Protein AF-A0A2H3KU84-F1 (afdb_monomer)

pLDDT: mean 76.66, std 12.33, range [52.16, 94.19]

Solvent-accessible surface area (backbone atoms only — not comparable to full-atom values): 4358 Å² total; per-residue (Å²): 132,86,78,90,74,80,54,68,71,58,39,48,73,60,60,44,64,40,76,88,37,38,64,62,54,25,54,52,50,16,66,74,67,76,44,66,41,42,74,77,43,76,47,87,49,72,82,85,62,99,46,84,91,67,70,64,88,53,73,52,68,46,65,50,61,89,124

Radius of gyration: 14.05 Å; Cα contacts (8 Å, |Δi|>4): 69; chains: 1; bounding box: 37×38×23 Å

Secondary structure (DSSP, 8-state):
----PPPHHHHHHHTTTSGGGHHHHHHHHHHHHTS--EEEEEPPPP---SSGGG------EEEE---

Organism: NCBI:txid55197

Foldseek 3Di:
DPPPDDDVLNCVVPVCQDPVNVVVVQVVVCVVVVWRKDFPHWDDWDQDDPDPVVGDTDIDTDIDIPD

Mean predicted aligned error: 8.12 Å

Structure (mmCIF, N/CA/C/O backbone):
data_AF-A0A2H3KU84-F1
#
_entry.id   AF-A0A2H3KU84-F1
#
loop_
_atom_site.group_PDB
_atom_site.id
_atom_site.type_symbol
_atom_site.label_atom_id
_atom_site.label_alt_id
_atom_site.label_comp_id
_atom_site.label_asym_id
_atom_site.label_entity_id
_atom_site.label_seq_id
_atom_site.pdbx_PDB_ins_code
_atom_site.Cartn_x
_atom_site.Cartn_y
_atom_site.Cartn_z
_atom_site.occupancy
_atom_site.B_iso_or_equiv
_atom_site.auth_seq_id
_atom_site.auth_comp_id
_atom_site.auth_asym_id
_atom_site.auth_atom_id
_atom_site.pdbx_PDB_model_num
ATOM 1 N N . MET A 1 1 ? 14.439 -27.812 -2.107 1.00 52.16 1 MET A N 1
ATOM 2 C CA . MET A 1 1 ? 13.500 -26.916 -2.822 1.00 52.16 1 MET A CA 1
ATOM 3 C C . MET A 1 1 ? 13.886 -25.473 -2.547 1.00 52.16 1 MET A C 1
ATOM 5 O O . MET A 1 1 ? 14.020 -25.108 -1.385 1.00 52.16 1 MET A O 1
ATOM 9 N N . ARG A 1 2 ? 14.115 -24.665 -3.588 1.00 56.78 2 ARG A N 1
ATOM 10 C CA . ARG A 1 2 ? 14.387 -23.228 -3.439 1.00 56.78 2 ARG A CA 1
ATOM 11 C C . ARG A 1 2 ? 13.073 -22.566 -3.011 1.00 56.78 2 ARG A C 1
ATOM 13 O O . ARG A 1 2 ? 12.106 -22.630 -3.761 1.00 56.78 2 AR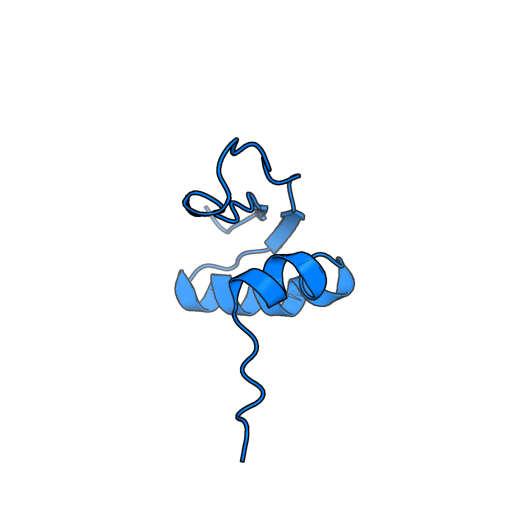G A O 1
ATOM 20 N N . LYS A 1 3 ? 13.000 -22.020 -1.793 1.00 67.44 3 LYS A N 1
ATOM 21 C CA . LYS A 1 3 ? 11.804 -21.296 -1.343 1.00 67.44 3 LYS A CA 1
ATOM 22 C C . LYS A 1 3 ? 11.684 -20.025 -2.181 1.00 67.44 3 LYS A C 1
ATOM 24 O O . LYS A 1 3 ? 12.587 -19.191 -2.147 1.00 67.44 3 LYS A O 1
ATOM 29 N N . THR A 1 4 ? 10.595 -19.887 -2.928 1.00 73.25 4 THR A N 1
ATOM 30 C CA . THR A 1 4 ? 10.256 -18.644 -3.626 1.00 73.25 4 THR A CA 1
ATOM 31 C C . THR A 1 4 ? 9.766 -17.647 -2.582 1.00 73.25 4 THR A C 1
ATOM 33 O O . THR A 1 4 ? 8.575 -17.528 -2.319 1.00 73.25 4 THR A O 1
ATOM 36 N N . LEU A 1 5 ? 10.711 -17.009 -1.895 1.00 77.75 5 LEU A N 1
ATOM 37 C CA . LEU A 1 5 ? 10.416 -15.975 -0.916 1.00 77.75 5 LEU A CA 1
ATOM 38 C C . LEU A 1 5 ? 10.295 -14.649 -1.655 1.00 77.75 5 LEU A C 1
ATOM 40 O O . LEU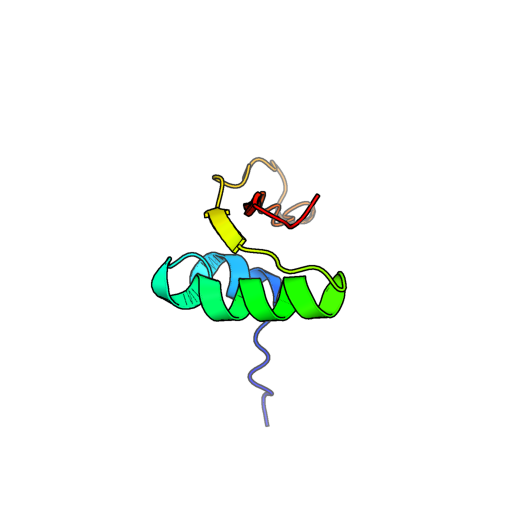 A 1 5 ? 11.231 -14.215 -2.326 1.00 77.75 5 LEU A O 1
ATOM 44 N N . ILE A 1 6 ? 9.144 -14.005 -1.519 1.00 70.31 6 ILE A N 1
ATOM 45 C CA . ILE A 1 6 ? 8.974 -12.619 -1.935 1.00 70.31 6 ILE A CA 1
ATOM 46 C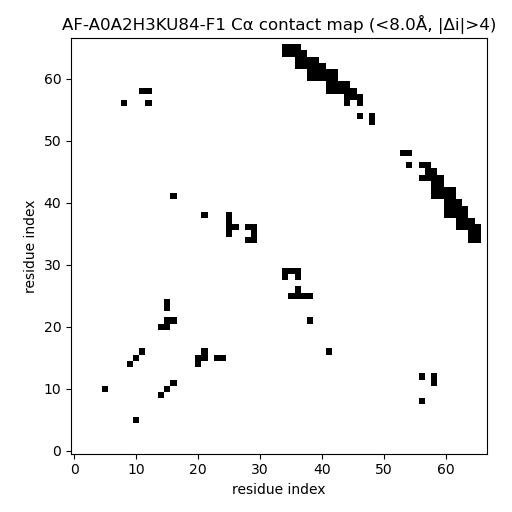 C . ILE A 1 6 ? 9.287 -11.762 -0.715 1.00 70.31 6 ILE A C 1
ATOM 48 O O . ILE A 1 6 ? 8.641 -11.898 0.323 1.00 70.31 6 ILE A O 1
ATOM 52 N N . ARG A 1 7 ? 10.296 -10.894 -0.824 1.00 74.38 7 ARG A N 1
ATOM 53 C CA . ARG A 1 7 ? 10.554 -9.906 0.223 1.00 74.38 7 ARG A CA 1
ATOM 54 C C . ARG A 1 7 ? 9.513 -8.791 0.142 1.00 74.38 7 ARG A C 1
ATOM 56 O O . ARG A 1 7 ? 9.127 -8.372 -0.951 1.00 74.38 7 ARG A O 1
ATOM 63 N N . PHE A 1 8 ? 9.077 -8.299 1.295 1.00 73.00 8 PHE A N 1
ATOM 64 C CA . PHE A 1 8 ? 8.020 -7.292 1.367 1.00 73.00 8 PHE A CA 1
ATOM 65 C C . PHE A 1 8 ? 8.422 -5.966 0.700 1.00 73.00 8 PHE A C 1
ATOM 67 O O . PHE A 1 8 ? 7.624 -5.370 -0.013 1.00 73.00 8 PHE A O 1
ATOM 74 N N . ASP A 1 9 ? 9.690 -5.562 0.810 1.00 70.56 9 ASP A N 1
ATOM 75 C CA . ASP A 1 9 ? 10.236 -4.385 0.124 1.00 70.56 9 ASP A CA 1
ATOM 76 C C . ASP A 1 9 ? 10.183 -4.514 -1.408 1.00 70.56 9 ASP A C 1
ATOM 78 O O . ASP A 1 9 ? 9.865 -3.552 -2.111 1.00 70.56 9 ASP A O 1
ATOM 82 N N . TRP A 1 10 ? 10.426 -5.717 -1.938 1.00 77.38 10 TRP A N 1
ATOM 83 C CA . TRP A 1 10 ? 10.254 -6.001 -3.364 1.00 77.38 10 TRP A CA 1
ATOM 84 C C . TRP A 1 10 ? 8.777 -5.951 -3.777 1.00 77.38 10 TRP A C 1
ATOM 86 O O . TRP A 1 10 ? 8.448 -5.383 -4.822 1.00 77.38 10 TRP A O 1
ATOM 96 N N . ALA A 1 11 ? 7.884 -6.507 -2.949 1.00 78.44 11 ALA A N 1
ATOM 97 C CA . ALA A 1 11 ? 6.447 -6.482 -3.201 1.00 78.44 11 ALA A CA 1
ATOM 98 C C . ALA A 1 11 ? 5.910 -5.046 -3.225 1.00 78.44 11 ALA A C 1
ATOM 100 O O . ALA A 1 11 ? 5.202 -4.699 -4.167 1.00 78.44 11 ALA A O 1
ATOM 101 N N . ILE A 1 12 ? 6.310 -4.192 -2.277 1.00 75.50 12 ILE A N 1
ATOM 102 C CA . ILE A 1 12 ? 5.912 -2.778 -2.252 1.00 75.50 12 ILE A CA 1
ATOM 103 C C . ILE A 1 12 ? 6.370 -2.056 -3.523 1.00 75.50 12 ILE A C 1
ATOM 105 O O . ILE A 1 12 ? 5.569 -1.397 -4.184 1.00 75.50 12 ILE A O 1
ATOM 109 N N . LYS A 1 13 ? 7.639 -2.225 -3.918 1.00 73.50 13 LYS A N 1
ATOM 110 C CA . LYS A 1 13 ? 8.201 -1.526 -5.084 1.00 73.50 13 LYS A CA 1
ATOM 111 C C . LYS A 1 13 ? 7.578 -1.921 -6.422 1.00 73.50 13 LYS A C 1
ATOM 113 O O . LYS A 1 13 ? 7.598 -1.114 -7.349 1.00 73.50 13 LYS A O 1
ATOM 118 N N . ARG A 1 14 ? 7.086 -3.155 -6.560 1.00 74.62 14 ARG A N 1
ATOM 119 C CA . ARG A 1 14 ? 6.635 -3.694 -7.856 1.00 74.62 14 ARG A CA 1
ATOM 120 C C . ARG A 1 14 ? 5.166 -4.071 -7.887 1.00 74.62 14 ARG A C 1
ATOM 122 O O . ARG A 1 14 ? 4.445 -3.611 -8.764 1.00 74.62 14 ARG A O 1
ATOM 129 N 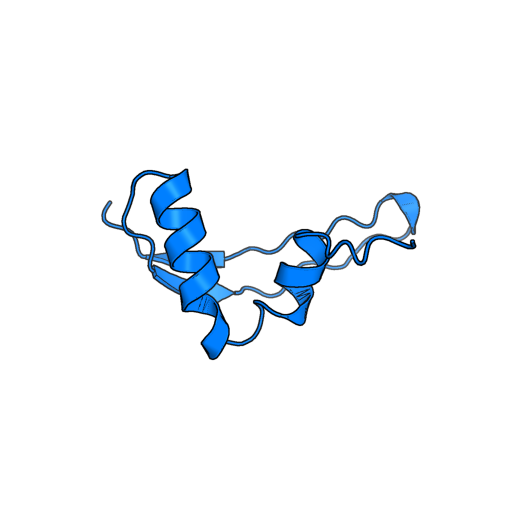N . LEU A 1 15 ? 4.734 -4.919 -6.959 1.00 75.12 15 LEU A N 1
ATOM 130 C CA . LEU A 1 15 ? 3.363 -5.422 -6.931 1.00 75.12 15 LEU A CA 1
ATOM 131 C C . LEU A 1 15 ? 2.417 -4.353 -6.382 1.00 75.12 15 LEU A C 1
ATOM 133 O O . LEU A 1 15 ? 1.425 -4.030 -7.024 1.00 75.12 15 LEU A O 1
ATOM 137 N N . LEU A 1 16 ? 2.743 -3.749 -5.241 1.00 74.12 16 LEU A N 1
ATOM 138 C CA . LEU A 1 16 ? 1.831 -2.840 -4.541 1.00 74.12 16 LEU A CA 1
ATOM 139 C C . LEU A 1 16 ? 1.874 -1.397 -5.067 1.00 74.12 16 LEU A C 1
ATOM 141 O O . LEU A 1 16 ? 1.073 -0.581 -4.630 1.00 74.12 16 LEU A O 1
ATOM 145 N N . ARG A 1 17 ? 2.744 -1.079 -6.041 1.00 73.75 17 ARG A N 1
ATOM 146 C CA . ARG A 1 17 ? 2.772 0.248 -6.691 1.00 73.75 17 ARG A CA 1
ATOM 147 C C . ARG A 1 17 ? 1.545 0.503 -7.570 1.00 73.75 17 ARG A C 1
ATOM 149 O O . ARG A 1 17 ? 1.189 1.650 -7.821 1.00 73.75 17 ARG A O 1
ATOM 156 N N . ASN A 1 18 ? 0.902 -0.554 -8.064 1.00 79.31 18 ASN A N 1
ATOM 157 C CA . ASN A 1 18 ? -0.318 -0.415 -8.851 1.00 79.31 18 ASN A CA 1
ATOM 158 C C . ASN A 1 18 ? -1.496 -0.068 -7.928 1.00 79.31 18 ASN A C 1
ATOM 160 O O . ASN A 1 18 ? -1.734 -0.772 -6.950 1.00 79.31 18 ASN A O 1
ATOM 164 N N . LYS A 1 19 ? -2.270 0.962 -8.289 1.00 75.12 19 LYS A N 1
ATOM 165 C CA . LYS A 1 19 ? -3.461 1.412 -7.552 1.00 75.12 19 LYS A CA 1
ATOM 166 C C . LYS A 1 19 ? -4.476 0.290 -7.301 1.00 75.12 19 LYS A C 1
ATOM 168 O O . LYS A 1 19 ? -5.104 0.264 -6.250 1.00 75.12 19 LYS A O 1
ATOM 173 N N . ALA A 1 20 ? -4.588 -0.680 -8.213 1.00 78.69 20 ALA A N 1
ATOM 174 C CA . ALA A 1 20 ? -5.450 -1.853 -8.026 1.00 78.69 20 ALA A CA 1
ATOM 175 C C . ALA A 1 20 ? -5.043 -2.723 -6.819 1.00 78.69 20 ALA A C 1
ATOM 177 O O . ALA A 1 20 ? -5.879 -3.409 -6.240 1.00 78.69 20 ALA A O 1
ATOM 178 N N . ASN A 1 21 ? -3.772 -2.668 -6.415 1.00 82.25 21 ASN A N 1
ATOM 179 C CA . ASN A 1 21 ? -3.215 -3.458 -5.320 1.00 82.25 21 ASN A CA 1
ATOM 180 C C . ASN A 1 21 ? -3.170 -2.691 -3.989 1.00 82.25 21 ASN A C 1
ATOM 182 O O . ASN A 1 21 ? -2.721 -3.250 -2.987 1.00 82.25 21 ASN A O 1
ATOM 186 N N . PHE A 1 22 ? -3.658 -1.443 -3.946 1.00 86.62 22 PHE A N 1
ATOM 187 C CA . PHE A 1 22 ? -3.677 -0.644 -2.716 1.00 86.62 22 PHE A CA 1
ATOM 188 C C . PHE A 1 22 ? -4.560 -1.277 -1.645 1.00 86.62 22 PHE A C 1
ATOM 190 O O . PHE A 1 22 ? -4.190 -1.237 -0.483 1.00 86.62 22 PHE A O 1
ATOM 197 N N . VAL A 1 23 ? -5.644 -1.959 -2.028 1.00 87.06 23 VAL A N 1
ATOM 198 C CA . VAL A 1 23 ? -6.560 -2.647 -1.097 1.00 87.06 23 VAL A CA 1
ATOM 199 C C . VAL A 1 23 ? -5.824 -3.612 -0.162 1.00 87.06 23 VAL A C 1
ATOM 201 O O . VAL A 1 23 ? -6.146 -3.702 1.020 1.00 87.06 23 VAL A O 1
ATOM 204 N N . VAL A 1 24 ? -4.805 -4.312 -0.669 1.00 86.56 24 VAL A N 1
ATOM 205 C CA . VAL A 1 24 ? -4.002 -5.239 0.142 1.00 86.56 24 VAL A CA 1
ATOM 206 C C . VAL A 1 24 ? -3.187 -4.477 1.187 1.00 86.56 24 VAL A C 1
ATOM 208 O O . VAL A 1 24 ? -3.103 -4.900 2.338 1.00 86.56 24 VAL A O 1
ATOM 211 N N . LEU A 1 25 ? -2.597 -3.348 0.793 1.00 86.56 25 LEU A 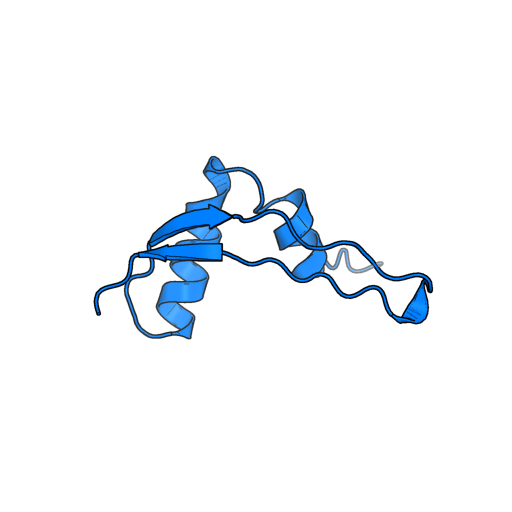N 1
ATOM 212 C CA . LEU A 1 25 ? -1.772 -2.531 1.675 1.00 86.56 25 LEU A CA 1
ATOM 213 C C . LEU A 1 25 ? -2.620 -1.740 2.682 1.00 86.56 25 LEU A C 1
ATOM 215 O O . LEU A 1 25 ? -2.235 -1.648 3.841 1.00 86.56 25 LEU A O 1
ATOM 219 N N . GLU A 1 26 ? -3.792 -1.251 2.275 1.00 89.62 26 GLU A N 1
ATOM 220 C CA . GLU A 1 26 ? -4.797 -0.639 3.151 1.00 89.62 26 GLU A CA 1
ATOM 221 C C . GLU A 1 26 ? -5.222 -1.599 4.259 1.00 89.62 26 GLU A C 1
ATOM 223 O O . GLU A 1 26 ? -5.145 -1.242 5.431 1.00 89.62 26 GLU A O 1
ATOM 228 N N . GLY A 1 27 ? -5.618 -2.829 3.908 1.00 90.75 27 GLY A N 1
ATOM 229 C CA . GLY A 1 27 ? -6.019 -3.834 4.894 1.00 90.75 27 GLY A CA 1
ATOM 230 C C . GLY A 1 27 ? -4.879 -4.197 5.846 1.00 90.75 27 GLY A C 1
ATOM 231 O O . GLY A 1 27 ? -5.076 -4.243 7.056 1.00 90.75 27 GLY A O 1
ATOM 232 N N . PHE A 1 28 ? -3.667 -4.380 5.314 1.00 88.50 28 PHE A N 1
ATOM 233 C CA . PHE A 1 28 ? -2.488 -4.665 6.132 1.00 88.50 28 PHE A CA 1
ATOM 234 C C . PHE A 1 28 ? -2.172 -3.538 7.125 1.00 88.50 28 PHE A C 1
ATOM 236 O O . PHE A 1 28 ? -1.982 -3.805 8.309 1.00 88.50 28 PHE A O 1
ATOM 243 N N . LEU A 1 29 ? -2.121 -2.287 6.657 1.00 88.62 29 LEU A N 1
ATOM 244 C CA . LEU A 1 29 ? -1.836 -1.132 7.509 1.00 88.62 29 LEU A CA 1
ATOM 245 C C . LEU A 1 29 ? -2.952 -0.897 8.525 1.00 88.62 29 LEU A C 1
ATOM 247 O O . LEU A 1 29 ? -2.657 -0.558 9.668 1.00 88.62 29 LEU A O 1
ATOM 251 N N . SER A 1 30 ? -4.206 -1.113 8.123 1.00 91.88 30 SER A N 1
ATOM 252 C CA . SER A 1 30 ? -5.353 -0.893 8.997 1.00 91.88 30 SER A CA 1
ATOM 253 C C . SER A 1 30 ? -5.359 -1.845 10.187 1.00 91.88 30 SER A C 1
ATOM 255 O O . SER A 1 30 ? -5.561 -1.420 11.321 1.00 91.88 30 SER A O 1
ATOM 257 N N . GLU A 1 31 ? -5.057 -3.123 9.949 1.00 94.19 31 GLU A N 1
ATOM 258 C CA . GLU A 1 31 ? -4.926 -4.109 11.025 1.00 94.19 31 GLU A CA 1
ATOM 259 C C . GLU A 1 31 ? -3.670 -3.884 11.868 1.00 94.19 31 GLU A C 1
ATOM 261 O O . GLU A 1 31 ? -3.703 -4.017 13.088 1.00 94.19 31 GLU A O 1
ATOM 266 N N . LEU A 1 32 ? -2.552 -3.507 11.238 1.00 92.44 32 LEU A N 1
ATOM 267 C CA . LEU A 1 32 ? -1.302 -3.257 11.956 1.00 92.44 32 LEU A CA 1
ATOM 268 C C . LEU A 1 32 ? -1.406 -2.058 12.911 1.00 92.44 32 LEU A C 1
ATOM 270 O O . LEU A 1 32 ? -0.801 -2.073 13.983 1.00 92.44 32 LEU A O 1
ATOM 274 N N . LEU A 1 33 ? -2.129 -1.013 12.505 1.00 92.38 33 LEU A N 1
ATOM 275 C CA . LEU A 1 33 ? -2.242 0.250 13.238 1.00 92.38 33 LEU A CA 1
ATOM 276 C C . LEU A 1 33 ? -3.568 0.397 13.996 1.00 92.38 33 LEU A C 1
ATOM 278 O O . LEU A 1 33 ? -3.743 1.392 14.699 1.00 92.38 33 LEU A O 1
ATOM 282 N N . PHE A 1 34 ? -4.462 -0.591 13.897 1.00 93.12 34 PHE A N 1
ATOM 283 C CA . PHE A 1 34 ? -5.805 -0.579 14.485 1.00 93.12 34 PHE A CA 1
ATOM 284 C C . PHE A 1 34 ? -6.605 0.689 14.132 1.00 93.12 34 PHE A C 1
ATOM 286 O O . PHE A 1 34 ? -7.297 1.262 14.974 1.00 93.12 34 PHE A O 1
ATOM 293 N N . ASP A 1 35 ? -6.495 1.138 12.881 1.00 93.12 35 ASP A N 1
ATOM 294 C CA . ASP A 1 35 ? -7.156 2.335 12.348 1.00 93.12 35 ASP A CA 1
ATOM 295 C C . ASP A 1 35 ? -7.601 2.069 10.905 1.00 93.12 35 ASP A C 1
ATOM 297 O O . ASP A 1 35 ? -6.981 1.280 10.206 1.00 93.12 35 ASP A O 1
ATOM 301 N N . ASN A 1 36 ? -8.667 2.702 10.425 1.00 92.06 36 ASN A N 1
ATOM 302 C CA . ASN A 1 36 ? -9.101 2.535 9.039 1.00 92.06 36 ASN A CA 1
ATOM 303 C C . ASN A 1 36 ? -8.257 3.425 8.120 1.00 92.06 36 ASN A C 1
ATOM 305 O O . ASN A 1 36 ? -8.488 4.631 8.043 1.00 92.06 36 ASN A O 1
ATOM 309 N N . ILE A 1 37 ? -7.293 2.825 7.423 1.00 92.00 37 ILE A N 1
ATOM 310 C CA . ILE A 1 37 ? -6.343 3.533 6.564 1.00 92.00 37 ILE A CA 1
ATOM 311 C C . ILE A 1 37 ? -6.742 3.377 5.098 1.00 92.00 37 ILE A C 1
ATOM 313 O O . ILE A 1 37 ? -6.864 2.268 4.573 1.00 92.00 37 ILE A O 1
ATOM 317 N N . LYS A 1 38 ? -6.881 4.514 4.413 1.00 92.25 38 LYS A N 1
ATOM 318 C CA . LYS A 1 38 ? -7.112 4.605 2.971 1.00 92.25 38 LYS A CA 1
ATOM 319 C C . LYS A 1 38 ? -5.929 5.243 2.275 1.00 92.25 38 LYS A C 1
ATOM 321 O O . LYS A 1 38 ? -5.496 6.324 2.655 1.00 92.25 38 LYS A O 1
ATOM 326 N N . ILE A 1 39 ? -5.393 4.574 1.261 1.00 89.69 39 ILE A N 1
ATOM 327 C CA . ILE A 1 39 ? -4.220 5.058 0.535 1.00 89.69 39 ILE A CA 1
ATOM 328 C C . ILE A 1 39 ? -4.693 5.949 -0.608 1.00 89.69 39 ILE A C 1
ATOM 330 O O . ILE A 1 39 ? -5.363 5.492 -1.533 1.00 89.69 39 ILE A O 1
ATOM 334 N N . GLU A 1 40 ? -4.295 7.217 -0.580 1.00 88.31 40 GLU A N 1
ATOM 335 C CA . GLU A 1 40 ? -4.582 8.153 -1.666 1.00 88.31 40 GLU A CA 1
ATOM 336 C C . GLU A 1 40 ? -3.550 8.015 -2.783 1.00 88.31 40 GLU A C 1
ATOM 338 O O . GLU A 1 40 ? -3.891 7.888 -3.965 1.00 88.31 40 GLU A O 1
ATOM 343 N N . GLN A 1 41 ? -2.272 8.005 -2.400 1.00 84.81 41 GLN A N 1
ATOM 344 C CA . GLN A 1 41 ? -1.162 7.993 -3.337 1.00 84.81 41 GLN A CA 1
ATOM 345 C C . GLN A 1 41 ? 0.091 7.387 -2.702 1.00 84.81 41 GLN A C 1
ATOM 347 O O . GLN A 1 41 ? 0.422 7.657 -1.552 1.00 84.81 41 GLN A O 1
ATOM 352 N N . ILE A 1 42 ? 0.836 6.608 -3.487 1.00 81.62 42 ILE A N 1
ATOM 353 C CA . ILE A 1 42 ? 2.218 6.252 -3.155 1.00 81.62 42 ILE A CA 1
ATOM 354 C C . ILE A 1 42 ? 3.119 7.339 -3.734 1.00 81.62 42 ILE A C 1
ATOM 356 O O . ILE A 1 42 ? 3.083 7.600 -4.940 1.00 81.62 42 ILE A O 1
ATOM 360 N N . LEU A 1 43 ? 3.895 7.986 -2.873 1.00 78.94 43 LEU A N 1
ATOM 361 C CA . LEU A 1 43 ? 4.828 9.033 -3.259 1.00 78.94 43 LEU A CA 1
ATOM 362 C C . LEU A 1 43 ? 6.077 8.401 -3.885 1.00 78.94 43 LEU A C 1
ATOM 364 O O . LEU A 1 43 ? 6.454 7.263 -3.588 1.00 78.94 43 LEU A O 1
ATOM 368 N N . GLU A 1 44 ? 6.696 9.125 -4.815 1.00 67.94 44 GLU A N 1
ATOM 369 C CA . GLU A 1 44 ? 7.946 8.689 -5.431 1.00 67.94 44 GLU A CA 1
ATOM 370 C C . GLU A 1 44 ? 9.029 8.553 -4.353 1.00 67.94 44 GLU A C 1
ATOM 372 O O . GLU A 1 44 ? 9.341 9.497 -3.635 1.00 67.94 44 GLU A O 1
ATOM 377 N N . SER A 1 45 ? 9.585 7.349 -4.239 1.00 65.75 45 SER A N 1
ATOM 378 C CA . SER A 1 45 ? 10.721 7.043 -3.379 1.00 65.75 45 SER A CA 1
ATOM 379 C C . SER A 1 45 ? 11.955 7.832 -3.795 1.00 65.75 45 SER A C 1
ATOM 381 O O . SER A 1 45 ? 12.377 7.732 -4.949 1.00 65.75 45 SER A O 1
ATOM 383 N N . GLU A 1 46 ? 12.625 8.489 -2.850 1.00 57.72 46 GLU A N 1
ATOM 384 C CA . GLU A 1 46 ? 14.014 8.888 -3.066 1.00 57.72 46 GLU A CA 1
ATOM 385 C C . GLU A 1 46 ? 14.868 7.627 -3.275 1.00 57.72 46 GLU A C 1
ATOM 387 O O . GLU A 1 46 ? 14.903 6.719 -2.442 1.00 57.72 46 GLU A O 1
ATOM 392 N N . SER A 1 47 ? 15.534 7.548 -4.427 1.00 55.50 47 SER A N 1
ATOM 393 C CA . SER A 1 47 ? 16.456 6.468 -4.787 1.00 55.50 47 SER A CA 1
ATOM 394 C C . SER A 1 47 ? 17.860 7.029 -4.971 1.00 55.50 47 SER A C 1
ATOM 396 O O . SER A 1 47 ? 18.492 6.776 -5.991 1.00 55.50 47 SER A O 1
ATOM 398 N N . ASN A 1 48 ? 18.351 7.811 -4.014 1.00 54.19 48 ASN A N 1
ATOM 399 C CA . ASN A 1 48 ? 19.705 8.342 -4.095 1.00 54.19 48 ASN A CA 1
ATOM 400 C C . ASN A 1 48 ? 20.579 7.724 -3.022 1.00 54.19 48 ASN A C 1
ATOM 402 O O . ASN A 1 48 ? 20.564 8.159 -1.877 1.00 54.19 48 ASN A O 1
ATOM 406 N N . GLN A 1 49 ? 21.362 6.729 -3.429 1.00 58.62 49 GLN A N 1
ATOM 407 C CA . GLN A 1 49 ? 22.510 6.259 -2.672 1.00 58.62 49 GLN A CA 1
ATOM 408 C C . GLN A 1 49 ? 23.643 5.902 -3.618 1.00 58.62 49 GLN A C 1
ATOM 410 O O . GLN A 1 49 ? 23.478 5.099 -4.532 1.00 58.62 49 GLN A O 1
ATOM 415 N N . GLU A 1 50 ? 24.791 6.523 -3.371 1.00 57.94 50 GLU A N 1
ATOM 416 C CA . GLU A 1 50 ? 26.014 6.401 -4.166 1.00 57.94 50 GLU A CA 1
ATOM 417 C C . GLU A 1 50 ? 26.678 5.013 -4.055 1.00 57.94 50 GLU A C 1
ATOM 419 O O . GLU A 1 50 ? 27.543 4.688 -4.862 1.00 57.94 50 GLU A O 1
ATOM 424 N N . TYR A 1 51 ? 26.255 4.178 -3.094 1.00 57.47 51 TYR A N 1
ATOM 425 C CA . TYR A 1 51 ? 26.856 2.874 -2.789 1.00 57.47 51 TYR A CA 1
ATOM 426 C C . TYR A 1 51 ? 25.784 1.776 -2.671 1.00 57.47 51 TYR A C 1
ATOM 428 O O . TYR A 1 51 ? 24.752 1.978 -2.025 1.00 57.47 51 TYR A O 1
ATOM 436 N N . ASP A 1 52 ? 26.036 0.608 -3.276 1.00 59.88 52 ASP A N 1
ATOM 437 C CA . ASP A 1 52 ? 25.093 -0.527 -3.360 1.00 59.88 52 ASP A CA 1
ATOM 438 C C . ASP A 1 52 ? 24.687 -1.076 -1.975 1.00 59.88 52 ASP A C 1
ATOM 440 O O . ASP A 1 52 ? 23.566 -1.552 -1.792 1.00 59.88 52 ASP A O 1
ATOM 444 N N . ASP A 1 53 ? 25.571 -0.943 -0.987 1.00 60.91 53 ASP A N 1
ATOM 445 C CA . ASP A 1 53 ? 25.418 -1.417 0.392 1.00 60.91 53 ASP A CA 1
ATOM 446 C C . ASP A 1 53 ? 24.380 -0.603 1.175 1.00 60.91 53 ASP A C 1
ATOM 448 O O . ASP A 1 53 ? 23.757 -1.098 2.115 1.00 60.91 53 ASP A O 1
ATOM 452 N N . ASN A 1 54 ? 24.182 0.655 0.777 1.00 56.34 54 ASN A N 1
ATOM 453 C CA . ASN A 1 54 ? 23.283 1.570 1.463 1.00 56.34 54 ASN A CA 1
ATOM 454 C C . ASN A 1 54 ? 21.847 1.467 0.958 1.00 56.34 54 ASN A C 1
ATOM 456 O O . ASN A 1 54 ? 20.971 2.014 1.616 1.00 56.34 54 ASN A O 1
ATOM 460 N N . LYS A 1 55 ? 21.607 0.750 -0.149 1.00 59.84 55 LYS A N 1
ATOM 461 C CA . LYS A 1 55 ? 20.355 0.699 -0.917 1.00 59.84 55 LYS A CA 1
ATOM 462 C C . LYS A 1 55 ? 19.152 0.284 -0.067 1.00 59.84 55 LYS A C 1
ATOM 464 O O . LYS A 1 55 ? 18.736 -0.878 -0.062 1.00 59.84 55 LYS A O 1
ATOM 469 N N . PHE A 1 56 ? 18.545 1.248 0.614 1.00 61.56 56 PHE A N 1
ATOM 470 C CA . PHE A 1 56 ? 17.276 1.064 1.297 1.00 61.56 56 PHE A CA 1
ATOM 471 C C . PHE A 1 56 ? 16.130 1.620 0.461 1.00 61.56 56 PHE A C 1
ATOM 473 O O . PHE A 1 56 ? 16.231 2.611 -0.256 1.00 61.56 56 PHE A O 1
ATOM 480 N N . ASN A 1 57 ? 15.003 0.927 0.537 1.00 60.59 57 ASN A N 1
ATOM 481 C CA . ASN A 1 57 ? 13.806 1.267 -0.205 1.00 60.59 57 ASN A CA 1
ATOM 482 C C . ASN A 1 57 ? 12.897 2.069 0.721 1.00 60.59 57 ASN A C 1
ATOM 484 O O . ASN A 1 57 ? 12.189 1.474 1.529 1.00 60.59 57 ASN A O 1
ATOM 488 N N . ARG A 1 58 ? 12.920 3.400 0.616 1.00 70.06 58 ARG A N 1
ATOM 489 C CA . ARG A 1 58 ? 11.966 4.253 1.329 1.00 70.06 58 ARG A CA 1
ATOM 490 C C . ARG A 1 58 ? 10.776 4.539 0.428 1.00 70.06 58 ARG A C 1
ATOM 492 O O . ARG A 1 58 ? 10.941 5.023 -0.684 1.00 70.06 58 ARG A O 1
ATOM 499 N N . VAL A 1 59 ? 9.585 4.170 0.869 1.00 74.31 59 VAL A N 1
ATOM 500 C CA . VAL A 1 59 ? 8.344 4.412 0.133 1.00 74.31 59 VAL A CA 1
ATOM 501 C C . VAL A 1 59 ? 7.461 5.212 1.060 1.00 74.31 59 VAL A C 1
ATOM 503 O O . VAL A 1 59 ? 7.002 4.683 2.070 1.00 74.31 59 VAL A O 1
ATOM 506 N N . ASP A 1 60 ? 7.266 6.480 0.725 1.00 80.81 60 ASP A N 1
ATOM 507 C CA . ASP A 1 60 ? 6.343 7.327 1.459 1.00 80.81 60 ASP A CA 1
ATOM 508 C C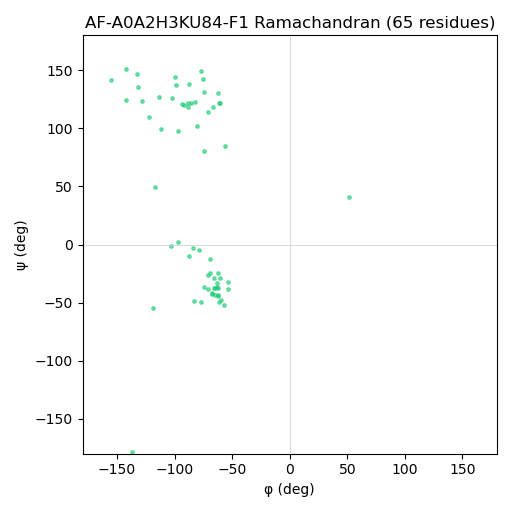 . ASP A 1 60 ? 4.944 7.155 0.849 1.00 80.81 60 ASP A C 1
ATOM 510 O O . ASP A 1 60 ? 4.779 7.027 -0.367 1.00 80.81 60 ASP A O 1
ATOM 514 N N . ILE A 1 61 ? 3.926 7.074 1.701 1.00 85.94 61 ILE A N 1
ATOM 515 C CA . ILE A 1 61 ? 2.548 6.796 1.296 1.00 85.94 61 ILE A CA 1
ATOM 516 C C . ILE A 1 61 ? 1.666 7.871 1.912 1.00 85.94 61 ILE A C 1
ATOM 518 O O . ILE A 1 61 ? 1.666 8.052 3.127 1.00 85.94 61 ILE A O 1
ATOM 522 N N . LEU A 1 62 ? 0.923 8.577 1.065 1.00 88.06 62 LEU A N 1
ATOM 523 C CA . LEU A 1 62 ? -0.107 9.503 1.499 1.00 88.06 62 LEU A CA 1
ATOM 524 C C . LEU A 1 62 ? -1.385 8.718 1.787 1.00 88.06 62 LEU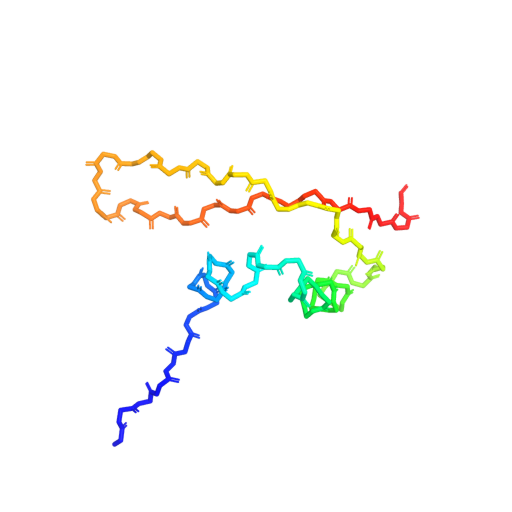 A C 1
ATOM 526 O O . LEU A 1 62 ? -1.912 8.017 0.914 1.00 88.06 62 LEU A O 1
ATOM 530 N N . THR A 1 63 ? -1.872 8.839 3.017 1.00 90.25 63 THR A N 1
ATOM 531 C CA . THR A 1 63 ? -3.037 8.105 3.502 1.00 90.25 63 THR A CA 1
ATOM 532 C C . THR A 1 63 ? -4.017 9.017 4.216 1.00 90.25 63 THR A C 1
ATOM 534 O O . THR A 1 63 ? -3.606 9.923 4.936 1.00 90.25 63 THR A O 1
ATOM 537 N N . HIS A 1 64 ? -5.299 8.706 4.089 1.00 90.62 64 HIS A N 1
ATOM 538 C CA . HIS A 1 64 ? -6.365 9.232 4.924 1.00 90.62 64 HIS A CA 1
ATOM 539 C C . HIS A 1 64 ? -6.709 8.212 6.017 1.00 90.62 64 HIS A C 1
ATOM 541 O O . HIS A 1 64 ? -6.787 7.013 5.739 1.00 90.62 64 HIS A O 1
ATOM 547 N N . ASN A 1 65 ? -6.915 8.670 7.247 1.00 87.19 65 ASN A N 1
ATOM 548 C CA . ASN A 1 65 ? -7.322 7.834 8.373 1.00 87.19 65 ASN A CA 1
ATOM 549 C C . ASN A 1 65 ? -8.410 8.527 9.207 1.00 87.19 65 ASN A C 1
ATOM 551 O O . ASN A 1 65 ? -8.887 9.600 8.850 1.00 87.19 65 ASN A O 1
ATOM 555 N N . SER A 1 66 ? -8.854 7.886 10.290 1.00 74.56 66 SER A N 1
ATOM 556 C CA . SER A 1 66 ? -9.991 8.374 11.084 1.00 74.56 66 SER A CA 1
ATOM 557 C C . SER A 1 66 ? -9.672 9.531 12.047 1.00 74.56 66 SER A C 1
ATOM 559 O O . SER A 1 66 ? -10.593 10.047 12.685 1.00 74.56 66 SER A O 1
ATOM 561 N N . LYS A 1 67 ? -8.401 9.934 12.166 1.00 65.69 67 LYS A N 1
ATOM 562 C CA . LYS A 1 67 ? -7.932 11.046 13.010 1.00 65.69 67 LYS A CA 1
ATOM 563 C C . LYS A 1 67 ? -7.666 12.296 12.187 1.00 65.69 67 LYS A C 1
ATOM 565 O O . LYS A 1 67 ? -7.996 13.385 12.702 1.00 65.69 67 LYS A O 1
#

Sequence (67 aa):
MRKTLIRFDWAIKRLLRNKANFVVLEGFLSELLFDNIKIEQILESESNQEYDDNKFNRVDILTHNSK

=== Feature glossary ===
The record interleaves many kinds of information about one protein. Here is each kind framed as the question it answers.

Q: Are the domains correctly placed relative to each other?
A: Predicted aligned error is AlphaFold's pairwise con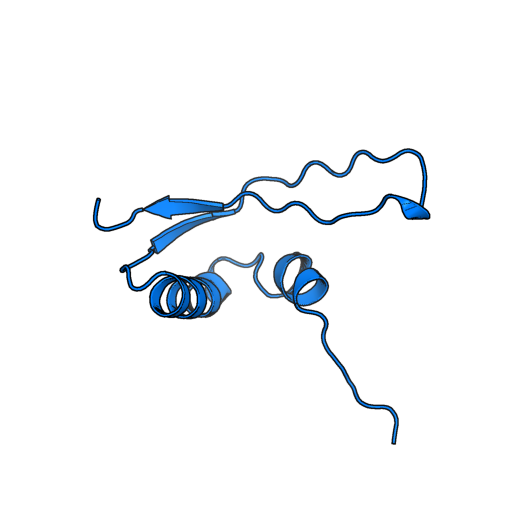fidence. Unlike pLDDT (per-residue), PAE is per-residue-pair and captures whether two parts of the structure are correctly placed relative to each other. Units are ångströms of expected positional error.

Q: Which residues are in helices, strands, or loops?
A: Eight-state secondary structure (DSSP): H is the canonical α-helix, G the tighter 3₁₀-helix, I the wider π-helix; E/B are β-structure, T and S are turns and bends, and '-' is everything else. DSSP derives these from the pattern of main-chain N–H···O=C hydrogen bonds, not from the sequence.

Q: What if only a Cα trace is available?
A: P-SEA three-state annotation labels each residue as helix, strand, or coil based purely on the geometry of the Cα trace. It serves as a fallback when the full backbone (and thus DSSP) is unavailable.

Q: What are the backbone torsion angles?
A: φ (phi) and ψ (psi) are the two rotatable backbone dihedrals per residue: φ is the C(i-1)–N–Cα–C torsion, ψ is the N–Cα–C–N(i+1) torsion, both in degrees on (−180°, 180°]. α-helical residue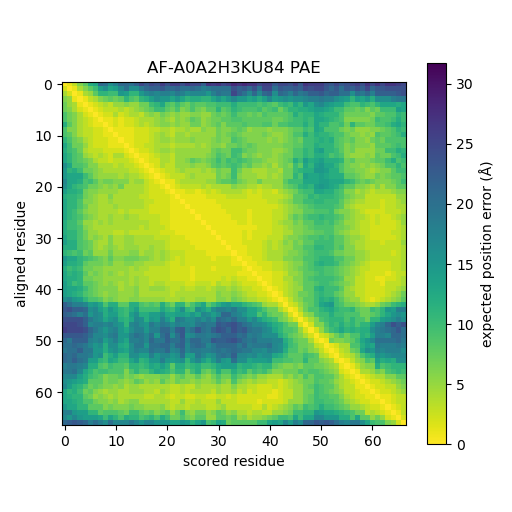s cluster near (−60°, −45°); β-strand residues near (−120°, +130°). A Ramachandran plot is simply a scatter of (φ, ψ) for every residue.

Q: What known structures does this most resemble?
A: Structural nearest neighbors (via Foldseek easy-search vs the PDB). Reported per hit: target PDB id, E-value, and alignment TM-score. A TM-score above ~0.5 is the conventional threshold for 'same fold'.

Q: What family and function is it annotated with?
A: Database cross-references. InterPro integrates a dozen domain/family signature databases into unified entries with residue-range hits. GO terms attach function/process/location labels with evidence codes. CATH codes position the fold in a four-level structural taxonomy. Organism is the NCBI-taxonomy species name.

Q: Which residues are buried vs exposed?
A: Solvent accessibility: the surface area of each residue that a 1.4 Å water probe can touch, in Å². When only backbone atoms are present the absolute values are lower than full-atom SASA (side chains contribute most of the area) and are flagged as backbone-only.

Q: What do the diagnostic plots show?
A: Three diagnostic plots accompany the record. The Cα contact map visualizes the tertiary structure as a 2D adjacency matrix (8 Å cutoff, sequence-local contacts suppressed). The Ramachandran plot shows the distribution of backbone (φ, ψ) torsions, with points in the α and β basins reflecting secondary structure content. The PAE plot shows AlphaFold's inter-residue confidence as a color matrix.

Q: What is the amino-acid chain?
A: The amino-acid sequence is the protein's primary structure: the linear order of residues from the N-terminus to the C-terminus, written in one-letter code. Everything else here — the 3D coordinates, the secondary structure, the domain annotations — is ultimately a consequence of this string.

Q: What do the rendered images show?
A: The six renders are orthographic views along the three Cartesian axes in both directions. Representation (cartoon, sticks, or surface) and color scheme (sequence-rainbow or by-chain) vary across proteins so the training set covers all the common visualization conventions.

Q: Where is each backbone atom in 3D?
A: The mmCIF table is the protein's shape written out atom by atom. For each backbone N, Cα, C, and carbonyl O, it records an (x, y, z) coordinate triple in Å plus the residue type, chain letter, and residue number.

Q: How mobile is each atom in the crystal?
A: For experimental (PDB) structures, the B-factor (temperature factor) quantifies the positional spread of each atom in the crystal — a combination of thermal vibration and static disorder — in units of Å². High B-factors mark flexible loops or poorly resolved regions; low B-factors mark the rigid, well-ordered core.

Q: How big and how compact is the whole molecule?
A: Three whole-structure scalars: the radius of gyration (RMS distance of Cα from centroid, in Å), the count of Cα–Cα contacts (pairs closer than 8 Å and separated by more than four residues in sequence — i.e. tertiary, not local, contacts), and the bounding-box dimensions. Together they distinguish compact globular folds from extended fibres or disordered chains.

Q: What does the local fold look like, residue by residue?
A: A 3Di character summarizes, for each residue, the relative orientation of the Cα frame of its nearest spatial neighbor. Because it encodes fold topology rather than chemistry, 3Di alignments detect remote structural similarity that sequence alignment misses.

Q: How confident is the AlphaFold model at each residue?
A: For AlphaFold models, the B-factor field carries pLDDT — the model's own estimate of local accuracy on a 0–100 scale. Regions with pLDDT<50 should be treated as essentially unmodeled; they often correspond to intrinsically disordered segments.